Protein AF-A0A3D0HKQ6-F1 (afdb_monomer_lite)

Sequence (87 aa):
MIISTNELQNYVGRVTMVDGSFDPLHDGHIAYFSEAKKLGNPVLCNIASDEWTKSKHTVLLGAPQRAVVIDAIKFVDFVHISAGSTA

pLDDT: mean 95.39, std 7.99, range [52.94, 98.75]

Foldseek 3Di:
DEDEPVCVVVCVVQEQEDEDQCVPPDVVVLVVLVVSLVVPGAYEYEHEACVVVVVPHHHPDGQVRVQVVVCPRPSHDYYYYDPDDPD

Structure (mmCIF, N/CA/C/O backbone):
data_AF-A0A3D0HKQ6-F1
#
_entry.id   AF-A0A3D0HKQ6-F1
#
loop_
_atom_site.group_PDB
_atom_site.id
_atom_site.type_symbol
_atom_site.label_atom_id
_atom_site.label_alt_id
_atom_site.label_comp_id
_atom_site.label_asym_id
_atom_site.label_entity_id
_atom_site.label_seq_id
_atom_site.pdbx_PDB_ins_code
_atom_site.Cartn_x
_atom_site.Cartn_y
_atom_site.Cartn_z
_atom_site.occupancy
_atom_site.B_iso_or_equiv
_atom_site.auth_seq_id
_atom_site.auth_comp_id
_atom_site.auth_asym_id
_atom_site.auth_atom_id
_atom_site.pdbx_PDB_model_num
ATOM 1 N N . MET A 1 1 ? -7.225 7.398 0.930 1.00 95.62 1 MET A N 1
ATOM 2 C CA . MET A 1 1 ? -6.713 8.771 0.723 1.00 95.62 1 MET A CA 1
ATOM 3 C C . MET A 1 1 ? -5.188 8.764 0.668 1.00 95.62 1 MET A C 1
ATOM 5 O O . MET A 1 1 ? -4.566 8.298 1.618 1.00 95.62 1 MET A O 1
ATOM 9 N N . ILE A 1 2 ? -4.576 9.318 -0.385 1.00 97.94 2 ILE A N 1
ATOM 10 C CA . ILE A 1 2 ? -3.114 9.496 -0.449 1.00 97.94 2 ILE A CA 1
ATOM 11 C C . ILE A 1 2 ? -2.705 10.702 0.409 1.00 97.94 2 ILE A C 1
ATOM 13 O O . ILE A 1 2 ? -3.180 11.811 0.169 1.00 97.94 2 ILE A O 1
ATOM 17 N N . ILE A 1 3 ? -1.831 10.482 1.390 1.00 97.81 3 ILE A N 1
ATOM 18 C CA . ILE A 1 3 ? -1.362 11.487 2.352 1.00 97.81 3 ILE A CA 1
ATOM 19 C C . ILE A 1 3 ? 0.132 11.771 2.179 1.00 97.81 3 ILE A C 1
ATOM 21 O O . ILE A 1 3 ? 0.914 10.917 1.751 1.00 97.81 3 ILE A O 1
ATOM 25 N N . SER A 1 4 ? 0.539 12.985 2.532 1.00 96.56 4 SER A N 1
ATOM 26 C CA . SER A 1 4 ? 1.936 13.413 2.520 1.00 96.56 4 SER A CA 1
ATOM 27 C C . SER A 1 4 ? 2.704 12.925 3.752 1.00 96.56 4 SER A C 1
ATOM 29 O O . SER A 1 4 ? 2.134 12.625 4.802 1.00 96.56 4 SER A O 1
ATOM 31 N N . THR A 1 5 ? 4.035 12.895 3.657 1.00 94.38 5 THR A N 1
ATOM 32 C CA . THR A 1 5 ? 4.915 12.547 4.787 1.00 94.38 5 THR A CA 1
ATOM 33 C C . THR A 1 5 ? 4.692 13.458 5.996 1.00 94.38 5 THR A C 1
ATOM 35 O O . THR A 1 5 ? 4.698 12.992 7.132 1.00 94.38 5 THR A O 1
ATOM 38 N N . ASN A 1 6 ? 4.405 14.740 5.751 1.00 95.19 6 ASN A N 1
ATOM 39 C CA . ASN A 1 6 ? 4.094 15.734 6.781 1.00 95.19 6 ASN A CA 1
ATOM 40 C C . ASN A 1 6 ? 2.719 15.542 7.427 1.00 95.19 6 ASN A C 1
ATOM 42 O O . ASN A 1 6 ? 2.332 16.372 8.238 1.00 95.19 6 ASN A O 1
ATOM 46 N N . GLU A 1 7 ? 1.936 14.537 7.044 1.00 96.06 7 GLU A N 1
ATOM 47 C CA . GLU A 1 7 ? 0.670 14.210 7.700 1.00 96.06 7 GLU A CA 1
ATOM 48 C C . GLU A 1 7 ? 0.793 12.970 8.590 1.00 96.06 7 GLU A C 1
ATOM 50 O O . GLU A 1 7 ? -0.084 12.736 9.422 1.00 96.06 7 GLU A O 1
ATOM 55 N N . LEU A 1 8 ? 1.883 12.197 8.474 1.00 94.75 8 LEU A N 1
ATOM 56 C CA . LEU A 1 8 ? 2.066 10.929 9.190 1.00 94.75 8 LEU A CA 1
ATOM 57 C C . LEU A 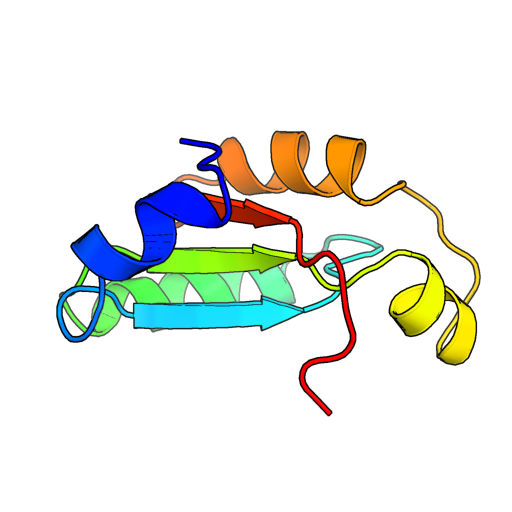1 8 ? 2.000 11.083 10.712 1.00 94.75 8 LEU A C 1
ATOM 59 O O . LEU A 1 8 ? 1.462 10.208 11.393 1.00 94.75 8 LEU A O 1
ATOM 63 N N . GLN A 1 9 ? 2.473 12.206 11.260 1.00 94.88 9 GLN A N 1
ATOM 64 C CA . GLN A 1 9 ? 2.425 12.462 12.702 1.00 94.88 9 GLN A CA 1
ATOM 65 C C . GLN A 1 9 ? 0.996 12.452 13.264 1.00 94.88 9 GLN A C 1
ATOM 67 O O . GLN A 1 9 ? 0.803 12.127 14.433 1.00 94.88 9 GLN A O 1
ATOM 72 N N . ASN A 1 10 ? -0.016 12.743 12.440 1.00 96.56 10 ASN A N 1
ATOM 73 C CA . ASN A 1 10 ? -1.418 12.754 12.865 1.00 96.56 10 ASN A CA 1
ATOM 74 C C . ASN A 1 10 ? -1.980 11.337 13.105 1.00 96.56 10 ASN A C 1
ATOM 76 O O . ASN A 1 10 ? -3.042 11.185 13.720 1.00 96.56 10 ASN A O 1
ATOM 80 N N . TYR A 1 11 ? -1.269 10.306 12.632 1.00 96.56 11 TYR A N 1
ATOM 81 C CA . TYR A 1 11 ? -1.709 8.910 12.608 1.00 96.56 11 TYR A CA 1
ATOM 82 C C . TYR A 1 11 ? -0.916 7.990 13.552 1.00 96.56 11 TYR A C 1
ATOM 84 O O . TYR A 1 11 ? -1.275 6.821 13.708 1.00 96.56 11 TYR A O 1
ATOM 92 N N . VAL A 1 12 ? 0.127 8.492 14.224 1.00 95.56 12 VAL A N 1
ATOM 93 C CA . VAL A 1 12 ? 0.959 7.709 15.158 1.00 95.56 12 VAL A CA 1
ATOM 94 C C . VAL A 1 12 ? 0.101 7.091 16.265 1.00 95.56 12 VAL A C 1
ATOM 96 O O . VAL A 1 12 ? -0.613 7.792 16.977 1.00 95.56 12 VAL A O 1
ATOM 99 N N . GLY A 1 13 ? 0.168 5.763 16.402 1.00 96.62 13 GLY A N 1
ATOM 100 C CA . GLY A 1 13 ? -0.610 5.000 17.386 1.00 96.62 13 GLY A CA 1
ATOM 101 C C . GLY A 1 13 ? -2.109 4.890 17.079 1.00 96.62 13 GLY A C 1
ATOM 102 O O . GLY A 1 13 ? -2.861 4.409 17.921 1.00 96.62 13 GLY A O 1
ATOM 103 N N . ARG A 1 14 ? -2.558 5.338 15.898 1.00 97.88 14 ARG A N 1
ATOM 104 C CA . ARG A 1 14 ? -3.982 5.391 15.513 1.00 97.88 14 ARG A CA 1
ATOM 105 C C . ARG A 1 14 ? -4.310 4.566 14.271 1.00 97.88 14 ARG A C 1
ATOM 107 O O . ARG A 1 14 ? -5.465 4.541 13.859 1.00 97.88 14 ARG A O 1
ATOM 114 N N . VAL A 1 15 ? -3.316 3.917 13.667 1.00 98.38 15 VAL A N 1
ATOM 115 C CA . VAL A 1 15 ? -3.460 3.141 12.429 1.00 98.38 15 VAL A CA 1
ATOM 116 C C . VAL A 1 15 ? -2.793 1.779 12.547 1.00 98.38 15 VAL A C 1
ATOM 118 O O . VAL A 1 15 ? -1.815 1.607 13.274 1.00 98.38 15 VAL A O 1
ATOM 121 N N . THR A 1 16 ? -3.308 0.821 11.785 1.00 98.44 16 THR A N 1
ATOM 122 C CA . THR A 1 16 ? -2.580 -0.393 11.427 1.00 98.44 16 THR A CA 1
ATOM 123 C C . THR A 1 16 ? -1.749 -0.088 10.191 1.00 98.44 16 THR A C 1
ATOM 125 O O . THR A 1 16 ? -2.303 0.279 9.155 1.00 98.44 16 THR A O 1
ATOM 128 N N . MET A 1 17 ? -0.431 -0.238 10.285 1.00 97.50 17 MET A N 1
ATOM 129 C CA . MET A 1 17 ? 0.457 0.015 9.155 1.00 97.50 17 MET A CA 1
ATOM 130 C C . MET A 1 17 ? 0.783 -1.279 8.413 1.00 97.50 17 MET A C 1
ATOM 132 O O . MET A 1 17 ? 1.127 -2.289 9.026 1.00 97.50 17 MET A O 1
ATOM 136 N N . VAL A 1 18 ? 0.703 -1.219 7.090 1.00 98.00 18 VAL A N 1
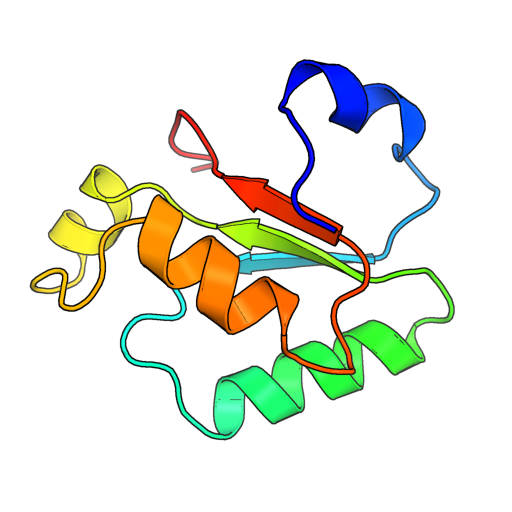ATOM 137 C CA . VAL A 1 18 ? 1.231 -2.229 6.168 1.00 98.00 18 VAL A CA 1
ATOM 138 C C . VAL A 1 18 ? 2.258 -1.568 5.257 1.00 98.00 18 VAL A C 1
ATOM 140 O O . VAL A 1 18 ? 2.169 -0.368 5.000 1.00 98.00 18 VAL A O 1
ATOM 143 N N . ASP A 1 19 ? 3.234 -2.332 4.781 1.00 96.19 19 ASP A N 1
ATOM 144 C CA . ASP A 1 19 ? 4.339 -1.824 3.964 1.00 96.19 19 ASP A CA 1
ATOM 145 C C . ASP A 1 19 ? 4.657 -2.799 2.826 1.00 96.19 19 ASP A C 1
ATOM 147 O O . ASP A 1 19 ? 4.562 -4.016 3.006 1.00 96.19 19 ASP A O 1
ATOM 151 N N . GLY A 1 20 ? 5.004 -2.273 1.649 1.00 96.25 20 GLY A N 1
ATOM 152 C CA . GLY A 1 20 ? 5.469 -3.098 0.536 1.00 96.25 20 GLY A CA 1
ATOM 153 C C . GLY A 1 20 ? 5.570 -2.370 -0.803 1.00 96.25 20 GLY A C 1
ATOM 154 O O . GLY A 1 20 ? 5.113 -1.234 -0.962 1.00 96.25 20 GLY A O 1
ATOM 155 N N . SER A 1 21 ? 6.168 -3.038 -1.803 1.00 96.38 21 SER A N 1
ATOM 156 C CA . SER A 1 21 ? 6.125 -2.541 -3.185 1.00 96.38 21 SER A CA 1
ATOM 157 C C . SER A 1 21 ? 4.750 -2.756 -3.813 1.00 96.38 21 SER A C 1
ATOM 159 O O . SER A 1 21 ? 4.266 -1.864 -4.499 1.00 96.38 21 SER A O 1
ATOM 161 N N . PHE A 1 22 ? 4.112 -3.903 -3.554 1.00 97.81 22 PHE A N 1
ATOM 162 C CA . PHE A 1 22 ? 2.851 -4.333 -4.175 1.00 97.81 22 PHE A CA 1
ATOM 163 C C . PHE A 1 22 ? 2.900 -4.347 -5.710 1.00 97.81 22 PHE A C 1
ATOM 165 O O . PHE A 1 22 ? 1.912 -4.042 -6.378 1.00 97.81 22 PHE A O 1
ATOM 172 N N . ASP A 1 23 ? 4.064 -4.703 -6.255 1.00 97.62 23 ASP A N 1
ATOM 173 C CA . ASP A 1 23 ? 4.350 -4.693 -7.686 1.00 97.62 23 ASP A CA 1
ATOM 174 C C . ASP A 1 23 ? 4.902 -6.058 -8.137 1.00 97.62 23 ASP A C 1
ATOM 176 O O . ASP A 1 23 ? 5.984 -6.429 -7.692 1.00 97.62 23 ASP A O 1
ATOM 180 N N . PRO A 1 24 ? 4.194 -6.829 -8.985 1.00 97.12 24 PRO A N 1
ATOM 181 C CA . PRO A 1 24 ? 2.810 -6.616 -9.403 1.00 97.12 24 PRO A CA 1
ATOM 182 C C . PRO A 1 24 ? 1.810 -6.887 -8.266 1.00 97.12 24 PRO A C 1
ATOM 184 O O . PRO A 1 24 ? 2.043 -7.699 -7.367 1.00 97.12 24 PRO A O 1
ATOM 187 N N . LEU A 1 25 ? 0.644 -6.245 -8.335 1.00 97.19 25 LEU A N 1
ATOM 188 C CA . LEU A 1 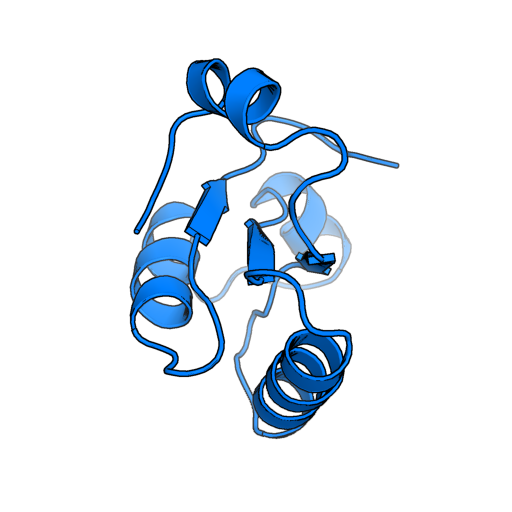25 ? -0.465 -6.536 -7.430 1.00 97.19 25 LEU A CA 1
ATOM 189 C C . LEU A 1 25 ? -1.072 -7.912 -7.749 1.00 97.19 25 LEU A C 1
ATOM 191 O O . LEU A 1 25 ? -1.325 -8.232 -8.909 1.00 97.19 25 LEU A O 1
ATOM 195 N N . HIS A 1 26 ? -1.374 -8.698 -6.717 1.00 97.44 26 HIS A N 1
ATOM 196 C CA . HIS A 1 26 ? -2.123 -9.946 -6.829 1.00 97.44 26 HIS A CA 1
ATOM 197 C C . HIS A 1 26 ? -3.014 -10.150 -5.588 1.00 97.44 26 HIS A C 1
ATOM 199 O O . HIS A 1 26 ? -3.008 -9.346 -4.652 1.00 97.44 26 HIS A O 1
ATOM 205 N N . ASP A 1 27 ? -3.804 -11.219 -5.584 1.00 98.38 27 ASP A N 1
ATOM 206 C CA . ASP A 1 27 ? -4.796 -11.568 -4.559 1.00 98.38 27 ASP A CA 1
ATOM 207 C C . ASP A 1 27 ? -4.222 -11.705 -3.136 1.00 98.38 27 ASP A C 1
ATOM 209 O O . ASP A 1 27 ? -4.864 -11.299 -2.169 1.00 98.38 27 ASP A O 1
ATOM 213 N N . GLY A 1 28 ? -2.988 -12.190 -2.999 1.00 98.50 28 GLY A N 1
ATOM 214 C CA . GLY A 1 28 ? -2.281 -12.264 -1.717 1.00 98.50 28 GLY A CA 1
ATOM 215 C C . GLY A 1 28 ? -2.138 -10.904 -1.022 1.00 98.50 28 GLY A C 1
ATOM 216 O O . GLY A 1 28 ? -2.311 -10.815 0.193 1.00 98.50 28 GLY A O 1
ATOM 217 N N . HIS A 1 29 ? -1.925 -9.820 -1.775 1.00 98.50 29 HIS A N 1
ATOM 218 C CA . HIS A 1 29 ? -1.914 -8.465 -1.214 1.00 98.50 29 HIS A CA 1
ATOM 219 C C . HIS A 1 29 ? -3.306 -8.040 -0.729 1.00 98.50 29 HIS A C 1
ATOM 221 O O . HIS A 1 29 ? -3.436 -7.412 0.318 1.00 98.50 29 HIS A O 1
ATOM 227 N N . ILE A 1 30 ? -4.363 -8.441 -1.441 1.00 98.56 30 ILE A N 1
ATOM 228 C CA . ILE A 1 30 ? -5.747 -8.175 -1.026 1.00 98.56 30 ILE A CA 1
ATOM 229 C C . ILE A 1 30 ? -6.058 -8.888 0.292 1.00 98.56 30 ILE A C 1
ATOM 231 O O . ILE A 1 30 ? -6.636 -8.279 1.194 1.00 98.56 30 ILE A O 1
ATOM 235 N N . ALA A 1 31 ? -5.644 -10.151 0.424 1.00 98.69 31 ALA A N 1
ATOM 236 C CA . ALA A 1 31 ? -5.763 -10.898 1.671 1.00 98.69 31 ALA A CA 1
ATOM 237 C C . ALA A 1 31 ? -4.982 -10.209 2.799 1.00 98.69 31 ALA A C 1
ATOM 239 O O . ALA A 1 31 ? -5.535 -9.990 3.874 1.00 98.69 31 ALA A O 1
ATOM 240 N N . TYR A 1 32 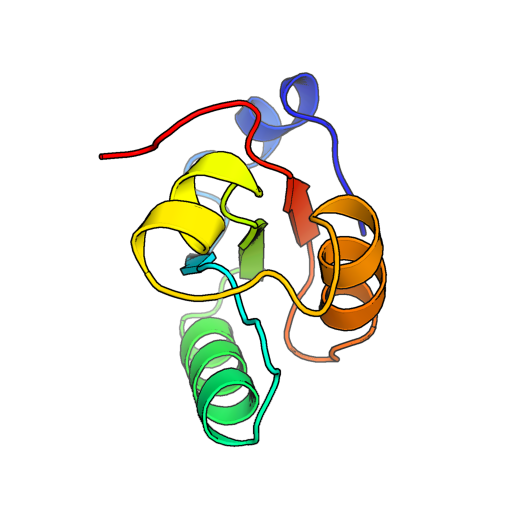? -3.748 -9.773 2.535 1.00 98.56 32 TYR A N 1
ATOM 241 C CA . TYR A 1 32 ? -2.930 -9.051 3.508 1.00 98.56 32 TYR A CA 1
ATOM 242 C C . TYR A 1 32 ? -3.613 -7.770 4.023 1.00 98.56 32 TYR A C 1
ATOM 244 O O . TYR A 1 32 ? -3.749 -7.595 5.236 1.00 98.56 32 TYR A O 1
ATOM 252 N N . PHE A 1 33 ? -4.128 -6.914 3.133 1.00 98.69 33 PHE A N 1
ATOM 253 C CA . PHE A 1 33 ? -4.869 -5.711 3.534 1.00 98.69 33 PHE A CA 1
ATOM 254 C C . PHE A 1 33 ? -6.161 -6.044 4.287 1.00 98.69 33 PHE A C 1
ATOM 256 O O . PHE A 1 33 ? -6.507 -5.376 5.264 1.00 98.69 33 PHE A O 1
ATOM 263 N N . SER A 1 34 ? -6.866 -7.097 3.867 1.00 98.62 34 SER A N 1
ATOM 264 C CA . SER A 1 34 ? -8.073 -7.561 4.548 1.00 98.62 34 SER A CA 1
ATOM 265 C C . SER A 1 34 ? -7.785 -8.031 5.975 1.00 98.62 34 SER A C 1
ATOM 267 O O . SER A 1 34 ? -8.581 -7.741 6.865 1.00 98.62 34 SER A O 1
ATOM 269 N N . GLU A 1 35 ? -6.683 -8.745 6.217 1.00 98.69 35 GLU A N 1
ATOM 270 C CA . GLU A 1 35 ? -6.286 -9.151 7.571 1.00 98.69 35 GLU A CA 1
ATOM 271 C C . GLU A 1 35 ? -5.866 -7.943 8.416 1.00 98.69 35 GLU A C 1
ATOM 273 O O . GLU A 1 35 ? -6.286 -7.830 9.567 1.00 98.69 35 GLU A O 1
ATOM 278 N N . ALA A 1 36 ? -5.131 -6.987 7.837 1.00 98.62 36 ALA A N 1
ATOM 279 C CA . ALA A 1 36 ? -4.762 -5.748 8.523 1.00 98.62 36 ALA A CA 1
ATOM 280 C C . ALA A 1 36 ? -5.996 -4.962 9.005 1.00 98.62 36 ALA A C 1
ATOM 282 O O . ALA A 1 36 ? -6.024 -4.469 10.136 1.00 98.62 36 ALA A O 1
ATOM 283 N N . LYS A 1 37 ? -7.059 -4.912 8.190 1.00 98.31 37 LYS A N 1
ATOM 284 C CA . LYS A 1 37 ? -8.324 -4.249 8.541 1.00 98.31 37 LYS A CA 1
ATOM 285 C C . LYS A 1 37 ? -9.020 -4.883 9.751 1.00 98.31 37 LYS A C 1
ATOM 287 O O . LYS A 1 37 ? -9.703 -4.182 10.497 1.00 98.31 37 LYS A O 1
ATOM 292 N N . LYS A 1 38 ? -8.836 -6.187 9.993 1.00 98.38 38 LYS A N 1
ATOM 293 C CA . LYS A 1 38 ? -9.435 -6.891 11.145 1.00 98.38 38 LYS A CA 1
ATOM 294 C C . LYS A 1 38 ? -8.827 -6.486 12.488 1.00 98.38 38 LYS A C 1
ATOM 296 O O . LYS A 1 38 ? -9.440 -6.750 13.516 1.00 98.38 38 LYS A O 1
ATOM 301 N N . LEU A 1 39 ? -7.670 -5.818 12.495 1.00 97.75 39 LEU A N 1
ATOM 302 C CA . LEU A 1 39 ? -7.039 -5.320 13.723 1.00 97.75 39 LEU A CA 1
ATOM 303 C C . LEU A 1 39 ? -7.770 -4.112 14.339 1.00 97.75 39 LEU A C 1
ATOM 305 O O . LEU A 1 39 ? -7.389 -3.647 15.408 1.00 97.75 39 LEU A O 1
ATOM 309 N N . GLY A 1 40 ? -8.825 -3.604 13.692 1.00 96.19 40 GLY A N 1
ATOM 310 C CA . GLY A 1 40 ? -9.758 -2.632 14.273 1.00 96.19 40 GLY A CA 1
ATOM 311 C C . GLY A 1 40 ? -9.374 -1.161 14.098 1.00 96.19 40 GLY A C 1
ATOM 312 O O . GLY A 1 40 ? -10.228 -0.297 14.284 1.00 96.19 40 GLY A O 1
ATOM 313 N N . ASN A 1 41 ? -8.143 -0.864 13.676 1.00 98.38 41 ASN A N 1
ATOM 314 C CA . ASN A 1 41 ? -7.710 0.488 13.313 1.00 98.38 41 ASN A CA 1
ATOM 315 C C . ASN A 1 41 ? -7.812 0.724 11.793 1.00 98.38 41 ASN A C 1
ATOM 317 O O . ASN A 1 41 ? -7.758 -0.238 11.019 1.00 98.38 41 ASN A O 1
ATOM 321 N N . PRO A 1 42 ? -7.910 1.988 11.334 1.00 98.50 42 PRO A N 1
ATOM 322 C CA . PRO A 1 42 ? -7.723 2.325 9.926 1.00 98.50 42 PRO A CA 1
ATOM 323 C C . PRO A 1 42 ? -6.380 1.810 9.395 1.00 98.50 42 PRO A C 1
ATOM 325 O O . PRO A 1 42 ? -5.372 1.850 10.103 1.00 98.50 42 PRO A O 1
ATOM 328 N N . VAL A 1 43 ? -6.363 1.338 8.153 1.00 98.75 43 VAL A N 1
ATOM 329 C CA . VAL A 1 43 ? -5.181 0.785 7.492 1.00 98.75 43 VAL A CA 1
ATOM 330 C C . VAL A 1 43 ? -4.460 1.890 6.733 1.00 98.75 43 VAL A C 1
ATOM 332 O O . VAL A 1 43 ? -5.020 2.495 5.817 1.00 98.75 43 VAL A O 1
ATOM 335 N N . LEU A 1 44 ? -3.200 2.120 7.098 1.00 98.62 44 LEU A N 1
ATOM 336 C CA . LEU A 1 44 ? -2.270 2.968 6.363 1.00 98.62 44 LEU A CA 1
ATOM 337 C C . LEU A 1 44 ? -1.294 2.075 5.600 1.00 98.62 44 LEU A C 1
ATOM 339 O O . LEU A 1 44 ? -0.535 1.317 6.203 1.00 98.62 44 LEU A O 1
ATOM 343 N N . CYS A 1 45 ? -1.303 2.178 4.277 1.00 98.44 45 CYS A N 1
ATOM 344 C CA . CYS A 1 45 ? -0.362 1.487 3.413 1.00 98.44 45 CYS A CA 1
ATOM 345 C C . CYS A 1 45 ? 0.817 2.395 3.057 1.00 98.44 45 CYS A C 1
ATOM 347 O O . CYS A 1 45 ? 0.653 3.390 2.349 1.00 98.44 45 CYS A O 1
ATOM 349 N N . ASN A 1 46 ? 2.011 2.031 3.515 1.00 97.81 46 ASN A N 1
ATOM 350 C CA . ASN A 1 46 ? 3.257 2.654 3.099 1.00 97.81 46 ASN A CA 1
ATOM 351 C C . ASN A 1 46 ? 3.783 1.972 1.827 1.00 97.81 46 ASN A C 1
ATOM 353 O O . ASN A 1 46 ? 4.045 0.771 1.803 1.00 97.81 46 ASN A O 1
ATOM 357 N N . ILE A 1 47 ? 3.912 2.737 0.749 1.00 97.75 47 ILE A N 1
ATOM 358 C CA . ILE A 1 47 ? 4.401 2.265 -0.543 1.00 97.75 47 ILE A CA 1
ATOM 359 C C . ILE A 1 47 ? 5.920 2.408 -0.566 1.00 97.75 47 ILE A C 1
ATOM 361 O O . ILE A 1 47 ? 6.447 3.519 -0.459 1.00 97.75 47 ILE A O 1
ATOM 365 N N . ALA A 1 48 ? 6.621 1.288 -0.741 1.00 96.19 48 ALA A N 1
ATOM 366 C CA . ALA A 1 48 ? 8.075 1.270 -0.872 1.00 96.19 48 ALA A CA 1
ATOM 367 C C . ALA A 1 48 ? 8.532 2.055 -2.115 1.00 96.19 48 ALA A C 1
ATOM 369 O O . ALA A 1 48 ? 7.828 2.069 -3.132 1.00 96.19 48 ALA A O 1
A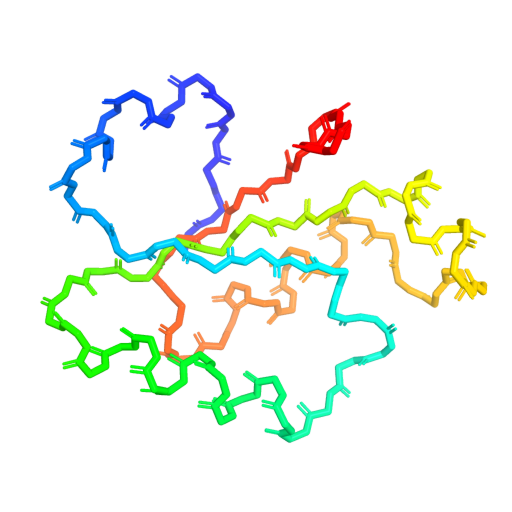TOM 370 N N . SER A 1 49 ? 9.719 2.668 -2.064 1.00 94.94 49 SER A N 1
ATOM 371 C CA . SER A 1 49 ? 10.251 3.456 -3.182 1.00 94.94 49 SER A CA 1
ATOM 372 C C . SER A 1 49 ? 10.549 2.602 -4.422 1.00 94.94 49 SER A C 1
ATOM 374 O O . SER A 1 49 ? 10.657 1.368 -4.363 1.00 94.94 49 SER A O 1
ATOM 376 N N . ASP A 1 50 ? 10.696 3.258 -5.572 1.00 95.00 50 ASP A N 1
ATOM 377 C CA . ASP A 1 50 ? 11.075 2.568 -6.807 1.00 95.00 50 ASP A CA 1
ATOM 378 C C . ASP A 1 50 ? 12.506 2.026 -6.719 1.00 95.00 50 ASP A C 1
ATOM 380 O O . ASP A 1 50 ? 12.786 0.960 -7.256 1.00 95.00 50 ASP A O 1
ATOM 384 N N . GLU A 1 51 ? 13.410 2.702 -6.006 1.00 94.19 51 GLU A N 1
ATOM 385 C CA . GLU A 1 51 ? 14.784 2.243 -5.760 1.00 94.19 51 GLU A CA 1
ATOM 386 C C . GLU A 1 51 ? 14.802 0.926 -4.980 1.00 94.19 51 GLU A C 1
ATOM 388 O O . GLU A 1 51 ? 15.503 -0.011 -5.369 1.00 94.19 51 GLU A O 1
ATOM 393 N N . TRP A 1 52 ? 14.000 0.823 -3.915 1.00 93.12 52 TRP A N 1
ATOM 394 C CA . TRP A 1 52 ? 13.889 -0.416 -3.149 1.00 93.12 52 TRP A CA 1
ATOM 395 C C . TRP A 1 52 ? 13.301 -1.539 -4.005 1.00 93.12 52 TRP A C 1
ATOM 397 O O . TRP A 1 52 ? 13.833 -2.649 -4.023 1.00 93.12 52 TRP A O 1
ATOM 407 N N . THR A 1 53 ? 12.260 -1.238 -4.783 1.00 94.38 53 THR A N 1
ATOM 408 C CA . THR A 1 53 ? 11.604 -2.214 -5.666 1.00 94.38 53 THR A CA 1
ATOM 409 C C . THR A 1 53 ? 12.567 -2.729 -6.744 1.00 94.38 53 THR A C 1
ATOM 411 O O . THR A 1 53 ? 12.697 -3.941 -6.916 1.00 94.38 53 THR A O 1
ATOM 414 N N . LYS A 1 54 ? 13.352 -1.835 -7.372 1.00 95.44 54 LYS A N 1
ATOM 415 C CA . LYS A 1 54 ? 14.411 -2.172 -8.350 1.00 95.44 54 LYS A CA 1
ATOM 416 C C . LYS A 1 54 ? 15.463 -3.134 -7.800 1.00 95.44 54 LYS A C 1
ATOM 418 O O . LYS A 1 54 ? 16.040 -3.897 -8.569 1.00 95.44 54 LYS A O 1
ATOM 423 N N . SER A 1 55 ? 15.720 -3.114 -6.489 1.00 94.12 55 SER A N 1
ATOM 424 C CA . SER A 1 55 ? 16.653 -4.056 -5.851 1.00 94.12 55 SER A CA 1
ATOM 425 C C . SER A 1 55 ? 16.126 -5.498 -5.801 1.00 94.12 55 SER A C 1
ATOM 427 O O . SER A 1 55 ? 16.904 -6.425 -5.578 1.00 94.12 55 SER A O 1
ATOM 429 N N . LYS A 1 56 ? 14.812 -5.694 -5.981 1.00 93.19 56 LYS A N 1
ATOM 430 C CA . LYS A 1 56 ? 14.136 -6.998 -5.928 1.00 93.19 56 LYS A CA 1
ATOM 431 C C . LYS A 1 56 ? 13.744 -7.503 -7.314 1.00 93.19 56 LYS A C 1
ATOM 433 O O . LYS A 1 56 ? 13.911 -8.688 -7.585 1.00 93.19 56 LYS A O 1
ATOM 438 N N . HIS A 1 57 ? 13.229 -6.626 -8.174 1.00 95.25 57 HIS A N 1
ATOM 439 C CA . HIS A 1 57 ? 12.818 -6.942 -9.543 1.00 95.25 57 HIS A CA 1
ATOM 440 C C . HIS A 1 57 ? 12.623 -5.662 -10.377 1.00 95.25 57 HIS A C 1
ATOM 442 O O . HIS A 1 57 ? 12.702 -4.545 -9.871 1.00 95.25 57 HIS A O 1
ATOM 448 N N . THR A 1 58 ? 12.350 -5.807 -11.676 1.00 97.25 58 THR A N 1
ATOM 449 C CA . THR A 1 58 ? 11.985 -4.677 -12.543 1.00 97.25 58 THR A CA 1
ATOM 450 C C . THR A 1 58 ? 10.676 -4.037 -12.082 1.00 97.25 58 THR A C 1
ATOM 452 O O . THR A 1 58 ? 9.695 -4.745 -11.862 1.00 97.25 58 THR A O 1
ATOM 455 N N . VAL A 1 59 ? 10.659 -2.707 -11.973 1.00 97.69 59 VAL A N 1
ATOM 456 C CA . VAL A 1 59 ? 9.457 -1.929 -11.636 1.00 97.69 59 VAL A CA 1
ATOM 457 C C . VAL A 1 59 ? 8.491 -1.954 -12.816 1.00 97.69 59 VAL A C 1
ATOM 459 O O . VAL A 1 59 ? 8.835 -1.483 -13.901 1.00 97.69 59 VAL A O 1
ATOM 462 N N . LEU A 1 60 ? 7.296 -2.495 -12.594 1.00 97.94 60 LEU A N 1
ATOM 463 C CA . LEU A 1 60 ? 6.200 -2.491 -13.557 1.00 97.94 60 LEU A CA 1
ATOM 464 C C . LEU A 1 60 ? 5.377 -1.204 -13.428 1.00 97.94 60 LEU A C 1
ATOM 466 O O . LEU A 1 60 ? 5.046 -0.594 -14.445 1.00 97.94 60 LEU A O 1
ATOM 470 N N . LEU A 1 61 ? 5.090 -0.768 -12.196 1.00 97.69 61 LEU A N 1
ATOM 471 C CA . LEU A 1 61 ? 4.422 0.502 -11.900 1.00 97.69 61 LEU A CA 1
ATOM 472 C C . LEU A 1 61 ? 5.258 1.354 -10.938 1.00 97.69 61 LEU A C 1
ATOM 474 O O . LEU A 1 61 ? 5.669 0.894 -9.874 1.00 97.69 61 LEU A O 1
ATOM 478 N N . GLY A 1 62 ? 5.470 2.627 -11.275 1.00 97.38 62 GLY A N 1
ATOM 479 C CA . GLY A 1 62 ? 6.172 3.563 -10.390 1.00 97.38 62 GLY A CA 1
ATOM 480 C C . GLY A 1 62 ? 5.384 3.849 -9.107 1.00 97.38 62 GLY A C 1
ATOM 481 O O . GLY A 1 62 ? 4.160 3.704 -9.076 1.00 97.38 62 GLY A O 1
ATOM 482 N N . ALA A 1 63 ? 6.056 4.292 -8.043 1.00 97.31 63 ALA A N 1
ATOM 483 C CA . ALA A 1 63 ? 5.443 4.496 -6.724 1.00 97.31 63 ALA A CA 1
ATOM 484 C C . ALA A 1 63 ? 4.157 5.353 -6.742 1.00 97.31 63 ALA A C 1
ATOM 486 O O . ALA A 1 63 ? 3.181 4.948 -6.107 1.00 97.31 63 ALA A O 1
ATOM 487 N N . PRO A 1 64 ? 4.067 6.463 -7.509 1.00 97.56 64 PRO A N 1
ATOM 488 C CA . PRO A 1 64 ? 2.819 7.221 -7.629 1.00 97.56 64 PRO A CA 1
ATOM 489 C C . PRO A 1 64 ? 1.677 6.434 -8.283 1.00 97.56 64 PRO A C 1
ATOM 491 O O . PRO A 1 64 ? 0.526 6.560 -7.875 1.00 97.56 64 PRO A O 1
ATOM 494 N N . GLN A 1 65 ? 1.980 5.593 -9.276 1.00 98.44 65 GLN A N 1
ATOM 495 C CA . GLN A 1 65 ? 0.980 4.753 -9.943 1.00 98.44 65 GLN A CA 1
ATOM 496 C C . GLN A 1 65 ? 0.494 3.649 -9.002 1.00 98.44 65 GLN A C 1
ATOM 498 O O . GLN A 1 65 ? -0.708 3.412 -8.895 1.00 98.44 65 GLN A O 1
ATOM 503 N N . ARG A 1 66 ? 1.421 3.022 -8.266 1.00 98.44 66 ARG A N 1
ATOM 504 C CA . ARG A 1 66 ? 1.100 2.033 -7.231 1.00 98.44 66 ARG A CA 1
ATOM 505 C C . ARG A 1 66 ? 0.219 2.645 -6.150 1.00 98.44 66 ARG A C 1
ATOM 507 O O . ARG A 1 66 ? -0.792 2.050 -5.801 1.00 98.44 66 ARG A O 1
ATOM 514 N N . ALA A 1 67 ? 0.525 3.861 -5.696 1.00 98.44 67 ALA A N 1
ATOM 515 C CA . ALA A 1 67 ? -0.290 4.554 -4.707 1.00 98.44 67 ALA A CA 1
ATOM 516 C C . ALA A 1 67 ? -1.745 4.737 -5.161 1.00 98.44 67 ALA A C 1
ATOM 518 O O . ALA A 1 67 ? -2.644 4.425 -4.392 1.00 98.44 67 ALA A O 1
ATOM 519 N N . VAL A 1 68 ? -1.987 5.157 -6.409 1.00 98.62 68 VAL A N 1
ATOM 520 C CA . VAL A 1 68 ? -3.351 5.301 -6.960 1.00 98.62 68 VAL A CA 1
ATOM 521 C C . VAL A 1 68 ? -4.101 3.967 -6.986 1.00 98.62 68 VAL A C 1
ATOM 523 O O . VAL A 1 68 ? -5.275 3.913 -6.630 1.00 98.62 68 VAL A O 1
ATOM 526 N N . VAL A 1 69 ? -3.433 2.882 -7.387 1.00 98.50 69 VAL A N 1
ATOM 527 C CA . VAL A 1 69 ? -4.046 1.544 -7.420 1.00 98.50 69 VAL A CA 1
ATOM 528 C C . VAL A 1 69 ? -4.398 1.071 -6.011 1.00 98.50 69 VAL A C 1
ATOM 530 O O . VAL A 1 69 ? -5.511 0.602 -5.784 1.00 98.50 69 VAL A O 1
ATOM 533 N N . ILE A 1 70 ? -3.467 1.204 -5.065 1.00 98.62 70 ILE A N 1
ATOM 534 C CA . ILE A 1 70 ? -3.667 0.773 -3.680 1.00 98.62 70 ILE A CA 1
ATOM 535 C C . ILE A 1 70 ? -4.724 1.630 -2.970 1.00 98.62 70 ILE A C 1
ATOM 537 O O . ILE A 1 70 ? -5.522 1.089 -2.210 1.00 98.62 70 ILE A O 1
ATOM 541 N N . ASP A 1 71 ? -4.795 2.930 -3.261 1.00 98.62 71 ASP A N 1
ATOM 542 C CA . ASP A 1 71 ? -5.790 3.850 -2.689 1.00 98.62 71 ASP A CA 1
ATOM 543 C C . ASP A 1 71 ? -7.233 3.465 -3.048 1.00 98.62 71 ASP A C 1
ATOM 545 O O . ASP A 1 71 ? -8.159 3.709 -2.278 1.00 98.62 71 ASP A O 1
ATOM 549 N N . ALA A 1 72 ? -7.428 2.810 -4.195 1.00 98.50 72 ALA A N 1
ATOM 550 C CA . ALA A 1 72 ? -8.729 2.310 -4.630 1.00 98.50 72 ALA A CA 1
ATOM 551 C C . ALA A 1 72 ? -9.143 0.990 -3.946 1.00 98.50 72 ALA A C 1
ATOM 553 O O . ALA A 1 72 ? -10.280 0.533 -4.109 1.00 98.50 72 ALA A O 1
ATOM 554 N N . ILE A 1 73 ? -8.248 0.339 -3.195 1.00 98.50 73 ILE A N 1
ATOM 555 C CA . ILE A 1 73 ? -8.543 -0.935 -2.536 1.00 98.50 73 ILE A CA 1
ATOM 556 C C . ILE A 1 73 ? -9.367 -0.676 -1.277 1.00 98.50 73 ILE A C 1
ATOM 558 O O . ILE A 1 73 ? -8.902 -0.067 -0.323 1.00 98.50 73 ILE A O 1
ATOM 562 N N . LYS A 1 74 ? -10.568 -1.265 -1.222 1.00 98.06 74 LYS A N 1
ATOM 563 C CA . LYS A 1 74 ? -11.564 -1.076 -0.145 1.00 98.06 74 LYS A CA 1
ATOM 564 C C . LYS A 1 74 ? -11.072 -1.288 1.297 1.00 98.06 74 LYS A C 1
ATOM 566 O O . LYS A 1 74 ? -11.763 -0.904 2.235 1.00 98.06 74 LYS A O 1
ATOM 571 N N . PHE A 1 75 ? -9.961 -1.996 1.481 1.00 98.50 75 PHE A N 1
ATOM 572 C CA . PHE A 1 75 ? -9.400 -2.321 2.793 1.00 98.50 75 PHE A CA 1
ATOM 573 C C . PHE A 1 75 ? -8.364 -1.304 3.275 1.00 98.50 75 PHE A C 1
ATOM 575 O O . PHE A 1 75 ? -7.964 -1.372 4.433 1.00 98.50 75 PHE A O 1
ATOM 582 N N . VAL A 1 76 ? -7.930 -0.394 2.402 1.00 98.69 76 VAL A N 1
ATOM 583 C CA . VAL A 1 76 ? -6.910 0.614 2.677 1.00 98.69 76 VAL A CA 1
ATOM 584 C C . VAL A 1 76 ? -7.599 1.959 2.881 1.00 98.69 76 VAL A C 1
ATOM 586 O O . VAL A 1 76 ? -8.381 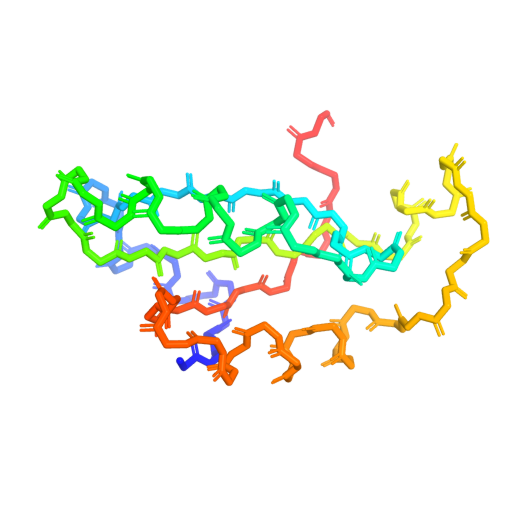2.398 2.044 1.00 98.69 76 VAL A O 1
ATOM 589 N N . ASP A 1 77 ? -7.325 2.612 4.009 1.00 98.69 77 ASP A N 1
ATOM 590 C CA . ASP A 1 77 ? -7.918 3.912 4.339 1.00 98.69 77 ASP A CA 1
ATOM 591 C C . ASP A 1 77 ? -6.979 5.061 3.934 1.00 98.69 77 ASP A C 1
ATOM 593 O O . ASP A 1 77 ? -7.421 6.085 3.400 1.00 98.69 77 ASP A O 1
ATOM 597 N N . PHE A 1 78 ? -5.670 4.871 4.124 1.00 98.62 78 PHE A N 1
ATOM 598 C CA . PHE A 1 78 ? -4.633 5.847 3.792 1.00 98.62 78 PHE A CA 1
ATOM 599 C C . PHE A 1 78 ? -3.494 5.210 3.004 1.00 98.62 78 PHE A C 1
ATOM 601 O O . PHE A 1 78 ? -3.113 4.071 3.263 1.00 98.62 78 PHE A O 1
ATOM 608 N N . VAL A 1 79 ? -2.907 5.969 2.085 1.00 98.62 79 VAL A N 1
ATOM 609 C CA . VAL A 1 79 ? -1.720 5.564 1.331 1.00 98.62 79 VAL A CA 1
ATOM 610 C C . VAL A 1 79 ? -0.651 6.630 1.479 1.00 98.62 79 VAL A C 1
ATOM 612 O O . VAL A 1 79 ? -0.932 7.815 1.353 1.00 98.62 79 VAL A O 1
ATOM 615 N N . HIS A 1 80 ? 0.584 6.218 1.718 1.00 98.12 80 HIS A N 1
ATOM 616 C CA . HIS A 1 80 ? 1.736 7.108 1.777 1.00 98.12 80 HIS A CA 1
ATOM 617 C C . HIS A 1 80 ? 2.830 6.574 0.855 1.00 98.12 80 HIS A C 1
ATOM 619 O O . HIS A 1 80 ? 3.072 5.372 0.818 1.00 98.12 80 HIS A O 1
ATOM 625 N N . ILE A 1 81 ? 3.496 7.456 0.111 1.00 97.25 81 ILE A N 1
ATOM 626 C CA . ILE A 1 81 ? 4.648 7.087 -0.717 1.00 97.25 81 ILE A CA 1
ATOM 627 C C . ILE A 1 81 ? 5.916 7.368 0.077 1.00 97.25 81 ILE A C 1
ATOM 629 O O . ILE A 1 81 ? 6.196 8.521 0.404 1.00 97.25 81 ILE A O 1
ATOM 633 N N . SER A 1 82 ? 6.699 6.329 0.360 1.00 92.62 82 SER A N 1
ATOM 634 C CA . SER A 1 82 ? 7.966 6.501 1.060 1.00 92.62 82 SER A CA 1
ATOM 635 C C . SER A 1 82 ? 9.006 7.169 0.164 1.00 92.62 82 SER A C 1
ATOM 637 O O . SER A 1 82 ? 9.299 6.695 -0.934 1.00 92.62 82 SER A O 1
ATOM 639 N N . ALA A 1 83 ? 9.614 8.244 0.667 1.00 81.19 83 ALA A N 1
ATOM 640 C CA . ALA A 1 83 ? 10.746 8.909 0.026 1.00 81.19 83 ALA A CA 1
ATOM 641 C C . ALA A 1 83 ? 12.093 8.192 0.268 1.00 81.19 83 ALA A C 1
ATOM 643 O O . ALA A 1 83 ? 13.100 8.576 -0.321 1.00 81.19 83 ALA A O 1
ATOM 644 N N . GLY A 1 84 ? 12.136 7.167 1.131 1.00 70.31 84 GLY A N 1
ATOM 645 C CA . GLY A 1 84 ? 13.367 6.458 1.493 1.00 70.31 84 GLY A CA 1
ATOM 646 C C . GLY A 1 84 ? 13.157 4.991 1.871 1.00 70.31 84 GLY A C 1
ATOM 647 O O . GLY A 1 84 ? 12.025 4.508 1.966 1.00 70.31 84 GLY A O 1
ATOM 648 N N . SER A 1 85 ? 14.267 4.279 2.079 1.00 61.72 85 SER A N 1
ATOM 649 C CA . SER A 1 85 ? 14.261 2.926 2.651 1.00 61.72 85 SER A CA 1
ATOM 650 C C . SER A 1 85 ? 13.857 2.986 4.123 1.00 61.72 85 SER A C 1
ATOM 652 O O . SER A 1 85 ? 14.360 3.822 4.869 1.00 61.72 85 SER A O 1
ATOM 654 N N . THR A 1 86 ? 12.959 2.093 4.532 1.00 59.22 86 THR A N 1
ATOM 655 C CA . THR A 1 86 ? 12.631 1.815 5.941 1.00 59.22 86 THR A CA 1
ATOM 656 C C . THR A 1 86 ? 13.498 0.696 6.533 1.00 59.22 86 THR A C 1
ATOM 658 O O . THR A 1 86 ? 13.398 0.426 7.729 1.00 59.22 86 THR A O 1
ATOM 661 N N . ALA A 1 87 ? 14.335 0.058 5.702 1.00 52.94 87 ALA A N 1
ATOM 662 C CA . ALA A 1 87 ? 15.387 -0.884 6.088 1.00 52.94 87 ALA A CA 1
ATOM 663 C C . ALA A 1 87 ? 16.724 -0.175 6.305 1.00 52.94 87 ALA A C 1
ATOM 665 O O . ALA A 1 87 ? 16.991 0.779 5.530 1.00 52.94 87 ALA A O 1
#

Secondary structure (DSSP, 8-state):
-EE-GGGGGGGTTTSEEEEE---S--HHHHHHHHHHHTTSSPEEEEEPPHHHHHTTS--SS-HHHHHHHHHTSTT-SEEEE-SS---

Radius of gyration: 12.24 Å; chains: 1; bounding box: 28×28×31 Å